Protein AF-A0A2D8AAV8-F1 (afdb_monomer_lite)

Structure (mmCIF, N/CA/C/O backbone):
data_AF-A0A2D8AAV8-F1
#
_entry.id   AF-A0A2D8AAV8-F1
#
loop_
_atom_site.group_PDB
_atom_site.id
_atom_site.type_symbol
_atom_site.label_atom_id
_atom_site.label_alt_id
_atom_site.label_comp_id
_atom_site.label_asym_id
_atom_site.label_entity_id
_atom_site.label_seq_id
_atom_site.pdbx_PDB_ins_code
_atom_site.Cartn_x
_atom_site.Cartn_y
_atom_site.Cartn_z
_atom_site.occupancy
_atom_site.B_iso_or_equiv
_atom_site.auth_seq_id
_atom_site.auth_comp_id
_atom_site.auth_asym_id
_atom_site.auth_atom_id
_atom_site.pdbx_PDB_model_num
ATOM 1 N N . MET A 1 1 ? -37.307 41.039 69.743 1.00 51.72 1 MET A N 1
ATOM 2 C CA . MET A 1 1 ? -37.315 39.955 68.725 1.00 51.72 1 MET A CA 1
ATOM 3 C C . MET A 1 1 ? -35.996 39.810 67.926 1.00 51.72 1 MET A C 1
ATOM 5 O O . MET A 1 1 ? -36.046 39.418 66.765 1.00 51.72 1 MET A O 1
ATOM 9 N N . LYS A 1 2 ? -34.805 40.094 68.492 1.00 57.69 2 LYS A N 1
ATOM 10 C CA . LYS A 1 2 ? -33.515 39.972 67.759 1.00 57.69 2 LYS A CA 1
ATOM 11 C C . LYS A 1 2 ? -32.613 38.829 68.244 1.00 57.69 2 LYS A C 1
ATOM 13 O O . LYS A 1 2 ? -31.736 38.425 67.494 1.00 57.69 2 LYS A O 1
ATOM 18 N N . PHE A 1 3 ? -32.830 38.301 69.451 1.00 59.00 3 PHE A N 1
ATOM 19 C CA . PHE A 1 3 ? -31.957 37.280 70.046 1.00 59.00 3 PHE A CA 1
ATOM 20 C C . PHE A 1 3 ? -32.362 35.849 69.653 1.00 59.00 3 PHE A C 1
ATOM 22 O O . PHE A 1 3 ? -31.516 35.085 69.203 1.00 59.00 3 PHE A O 1
ATOM 29 N N . LEU A 1 4 ? -33.664 35.527 69.675 1.00 58.09 4 LEU A N 1
ATOM 30 C CA . LEU A 1 4 ? -34.166 34.214 69.236 1.00 58.09 4 LEU A CA 1
ATOM 31 C C . LEU A 1 4 ? -33.848 33.935 67.758 1.00 58.09 4 LEU A C 1
ATOM 33 O O . LEU A 1 4 ? -33.360 32.864 67.436 1.00 58.09 4 LEU A O 1
ATOM 37 N N . LYS A 1 5 ? -34.006 34.928 66.869 1.00 56.84 5 LYS A N 1
ATOM 38 C CA . LYS A 1 5 ? -33.684 34.782 65.435 1.00 56.84 5 LYS A CA 1
ATOM 39 C C . LYS A 1 5 ? -32.208 34.450 65.175 1.00 56.84 5 LYS A C 1
ATOM 41 O O . LYS A 1 5 ? -31.904 33.749 64.219 1.00 56.84 5 LYS A O 1
ATOM 46 N N . LYS A 1 6 ? -31.295 34.947 66.018 1.00 57.31 6 LYS A N 1
ATOM 47 C CA . LYS A 1 6 ? -29.853 34.683 65.899 1.00 57.31 6 LYS A CA 1
ATOM 48 C C . LYS A 1 6 ? -29.477 33.309 66.449 1.00 57.31 6 LYS A C 1
ATOM 50 O O . LYS A 1 6 ? -28.642 32.645 65.851 1.00 57.31 6 LYS A O 1
ATOM 55 N N . ALA A 1 7 ? -30.123 32.874 67.532 1.00 61.75 7 ALA A N 1
ATOM 56 C CA . ALA A 1 7 ? -29.920 31.542 68.094 1.00 61.75 7 ALA A CA 1
ATOM 57 C C . ALA A 1 7 ? -30.388 30.444 67.127 1.00 61.75 7 ALA A C 1
ATOM 59 O O . ALA A 1 7 ? -29.632 29.518 66.862 1.00 61.75 7 ALA A O 1
ATOM 60 N N . THR A 1 8 ? -31.573 30.595 66.521 1.00 62.19 8 THR A N 1
ATOM 61 C CA . THR A 1 8 ? -32.106 29.623 65.549 1.00 62.19 8 THR A CA 1
ATOM 62 C C . THR A 1 8 ? -31.258 29.545 64.276 1.00 62.19 8 THR A C 1
ATOM 64 O O . THR A 1 8 ? -31.047 28.461 63.735 1.00 62.19 8 THR A O 1
ATOM 67 N N . LEU A 1 9 ? -30.725 30.681 63.815 1.00 57.03 9 LEU A N 1
ATOM 68 C CA . LEU A 1 9 ? -29.838 30.727 62.653 1.00 57.03 9 LEU A CA 1
ATOM 69 C C . LEU A 1 9 ? -28.473 30.088 62.949 1.00 57.03 9 LEU A C 1
ATOM 71 O O . LEU A 1 9 ? -27.965 29.339 62.123 1.00 57.03 9 LEU A O 1
ATOM 75 N N . ALA A 1 10 ? -27.909 30.320 64.139 1.00 64.81 10 ALA A N 1
ATOM 76 C CA . ALA A 1 10 ? -26.666 29.680 64.566 1.00 64.81 10 ALA A CA 1
ATOM 77 C C . ALA A 1 10 ? -26.815 28.153 64.689 1.00 64.81 10 ALA A C 1
ATOM 79 O O . ALA A 1 10 ? -25.935 27.422 64.246 1.00 64.81 10 ALA A O 1
ATOM 80 N N . THR A 1 11 ? -27.948 27.658 65.201 1.00 61.31 11 THR A N 1
ATOM 81 C CA . THR A 1 11 ? -28.243 26.215 65.218 1.00 61.31 11 THR A CA 1
ATOM 82 C C . THR A 1 11 ? -28.473 25.637 63.822 1.00 61.31 11 THR A C 1
ATOM 84 O O . THR A 1 11 ? -28.061 24.512 63.569 1.00 61.31 11 THR A O 1
ATOM 87 N N . ALA A 1 12 ? -29.071 26.392 62.895 1.00 60.59 12 ALA A N 1
ATOM 88 C CA . ALA A 1 12 ? -29.252 25.943 61.513 1.00 60.59 12 ALA A CA 1
ATOM 89 C C . ALA A 1 12 ? -27.915 25.843 60.758 1.00 60.59 12 ALA A C 1
ATOM 91 O O . ALA A 1 12 ? -27.684 24.875 60.040 1.00 60.59 12 ALA A O 1
ATOM 92 N N . ILE A 1 13 ? -27.005 26.801 60.969 1.00 65.00 13 ILE A N 1
ATOM 93 C CA . ILE A 1 13 ? -25.660 26.788 60.374 1.00 65.00 13 ILE A CA 1
ATOM 94 C C . ILE A 1 13 ? -24.792 25.684 61.000 1.00 65.00 13 ILE A C 1
ATOM 96 O O . ILE A 1 13 ? -24.041 25.029 60.287 1.00 65.00 13 ILE A O 1
ATOM 100 N N . ALA A 1 14 ? -24.928 25.424 62.305 1.00 61.53 14 ALA A N 1
ATOM 101 C CA . ALA A 1 14 ? -24.211 24.342 62.985 1.00 61.53 14 ALA A CA 1
ATOM 102 C C . ALA A 1 14 ? -24.740 22.934 62.641 1.00 61.53 14 ALA A C 1
ATOM 104 O O . ALA A 1 14 ? -23.991 21.966 62.742 1.00 61.53 14 ALA A O 1
ATOM 105 N N . ALA A 1 15 ? -26.005 22.807 62.219 1.00 58.47 15 ALA A N 1
ATOM 106 C CA . ALA A 1 15 ? -26.601 21.541 61.778 1.00 58.47 15 ALA A CA 1
ATOM 107 C C . ALA A 1 15 ? -26.385 21.249 60.279 1.00 58.47 15 ALA A C 1
ATOM 109 O O . ALA A 1 15 ? -26.401 20.088 59.872 1.00 58.47 15 ALA A O 1
ATOM 110 N N . ALA A 1 16 ? -26.140 22.277 59.459 1.00 59.25 16 ALA A N 1
ATOM 111 C CA . ALA A 1 16 ? -25.858 22.138 58.030 1.00 59.25 16 ALA A CA 1
ATOM 112 C C . ALA A 1 16 ? -24.690 21.181 57.674 1.00 59.25 16 ALA A C 1
ATOM 114 O O . ALA A 1 16 ? -24.873 20.388 56.750 1.00 59.25 16 ALA A O 1
ATOM 115 N N . PRO A 1 17 ? -23.533 21.158 58.377 1.00 60.62 17 PRO A N 1
ATOM 116 C CA . PRO A 1 17 ? -22.425 20.262 58.023 1.00 60.62 17 PRO A CA 1
ATOM 117 C C . PRO A 1 17 ? -22.707 18.774 58.285 1.00 60.62 17 PRO A C 1
ATOM 119 O O . PRO A 1 17 ? -22.016 17.933 57.728 1.00 60.62 17 PRO A O 1
ATOM 122 N N . PHE A 1 18 ? -23.728 18.426 59.080 1.00 56.28 18 PHE A N 1
ATOM 123 C CA . PHE A 1 18 ? -24.134 17.027 59.287 1.00 56.28 18 PHE A CA 1
ATOM 124 C C . PHE A 1 18 ? -25.141 16.528 58.237 1.00 56.28 18 PHE A C 1
ATOM 126 O O . PHE A 1 18 ? -25.258 15.323 58.023 1.00 56.28 18 PHE A O 1
ATOM 133 N N . ALA A 1 19 ? -25.858 17.441 57.571 1.00 54.72 19 ALA A N 1
ATOM 134 C CA . ALA A 1 19 ? -26.742 17.127 56.444 1.00 54.72 19 ALA A CA 1
ATOM 135 C C . ALA A 1 19 ? -26.007 17.190 55.094 1.00 54.72 19 ALA A C 1
ATOM 137 O O . ALA A 1 19 ? -26.373 16.486 54.160 1.00 54.72 19 ALA A O 1
ATOM 138 N N . ALA A 1 20 ? -24.945 17.992 55.010 1.00 53.59 20 ALA A N 1
ATOM 139 C CA . ALA A 1 20 ? -23.971 17.965 53.930 1.00 53.59 20 ALA A CA 1
ATOM 140 C C . ALA A 1 20 ? -22.850 16.969 54.261 1.00 53.59 20 ALA A C 1
ATOM 142 O O . ALA A 1 20 ? -21.673 17.322 54.273 1.00 53.59 20 ALA A O 1
ATOM 143 N N . ASN A 1 21 ? -23.209 15.708 54.522 1.00 51.16 21 ASN A N 1
ATOM 144 C CA . ASN A 1 21 ? -22.276 14.651 54.159 1.00 51.16 21 ASN A CA 1
ATOM 145 C C . ASN A 1 21 ? -22.157 14.774 52.643 1.00 51.16 21 ASN A C 1
ATOM 147 O O . ASN A 1 21 ? -23.109 14.471 51.925 1.00 51.16 21 ASN A O 1
ATOM 151 N N . ALA A 1 22 ? -21.044 15.333 52.165 1.00 53.50 22 ALA A N 1
ATOM 152 C CA . ALA A 1 22 ? -20.655 15.110 50.789 1.00 53.50 22 ALA A CA 1
ATOM 153 C C . ALA A 1 22 ? -20.706 13.594 50.624 1.00 53.50 22 ALA A C 1
ATOM 155 O O . ALA A 1 22 ? -20.003 12.884 51.345 1.00 53.50 22 ALA A O 1
ATOM 156 N N . ASP A 1 23 ? -21.622 13.122 49.785 1.00 53.41 23 ASP A N 1
ATOM 157 C CA . ASP A 1 23 ? -21.669 11.740 49.348 1.00 53.41 23 ASP A CA 1
ATOM 158 C C . ASP A 1 23 ? -20.375 11.522 48.564 1.00 53.41 23 ASP A C 1
ATOM 160 O O . ASP A 1 23 ? -20.299 11.715 47.352 1.00 53.41 23 ASP A O 1
ATOM 164 N N . LEU A 1 24 ? -19.289 11.301 49.306 1.00 53.47 24 LEU A N 1
ATOM 165 C CA . LEU A 1 24 ? -18.021 10.865 48.774 1.00 53.47 24 LEU A CA 1
ATOM 166 C C . LEU A 1 24 ? -18.276 9.425 48.368 1.00 53.47 24 LEU A C 1
ATOM 168 O O . LEU A 1 24 ? -17.990 8.490 49.113 1.00 53.47 24 LEU A O 1
ATOM 172 N N . VAL A 1 25 ? -18.869 9.271 47.187 1.00 63.16 25 VAL A N 1
ATOM 173 C CA . VAL A 1 25 ? -18.837 8.022 46.451 1.00 63.16 25 VAL A CA 1
ATOM 174 C C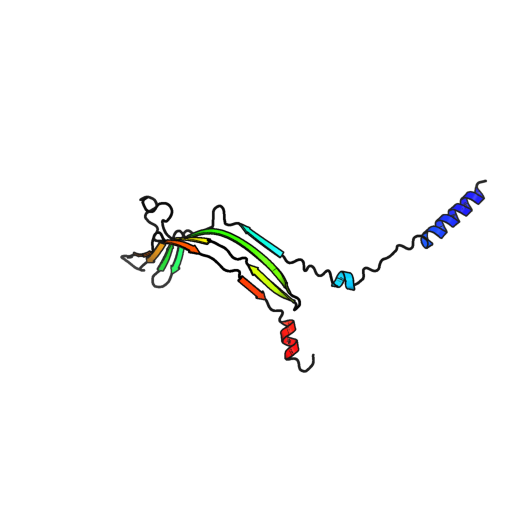 . VAL A 1 25 ? -17.356 7.722 46.296 1.00 63.16 25 VAL A C 1
ATOM 176 O O . VAL A 1 25 ? -16.654 8.402 45.544 1.00 63.16 25 VAL A O 1
ATOM 179 N N . ALA A 1 26 ? -16.861 6.778 47.098 1.00 64.00 26 ALA A N 1
ATOM 180 C CA . ALA A 1 26 ? -15.536 6.231 46.905 1.00 64.00 26 ALA A CA 1
ATOM 181 C C . ALA A 1 26 ? -15.511 5.759 45.455 1.00 64.00 26 ALA A C 1
ATOM 183 O O . ALA A 1 26 ? -16.310 4.906 45.066 1.00 64.00 26 ALA A O 1
ATOM 184 N N . LEU A 1 27 ? -14.684 6.417 44.648 1.00 61.97 27 LEU A N 1
ATOM 185 C CA . LEU A 1 27 ? -14.416 6.006 43.287 1.00 61.97 27 LEU A CA 1
ATOM 186 C C . LEU A 1 27 ? -13.801 4.611 43.422 1.00 61.97 27 LEU A C 1
ATOM 188 O O . LEU A 1 27 ? -12.646 4.486 43.816 1.00 61.97 27 LEU A O 1
ATOM 192 N N . ASP A 1 28 ? -14.636 3.586 43.277 1.00 68.38 28 ASP A N 1
ATOM 193 C CA . ASP A 1 28 ? -14.255 2.198 43.491 1.00 68.38 28 ASP A CA 1
ATOM 194 C C . ASP A 1 28 ? -13.090 1.884 42.551 1.00 68.38 28 ASP A C 1
ATOM 196 O O . ASP A 1 28 ? -13.211 2.044 41.331 1.00 68.38 28 ASP A O 1
ATOM 200 N N . ASP A 1 29 ? -11.954 1.469 43.113 1.00 63.94 29 ASP A N 1
ATOM 201 C CA . ASP A 1 29 ? -10.776 1.072 42.342 1.00 63.94 29 ASP A CA 1
ATOM 202 C C . ASP A 1 29 ? -11.124 -0.043 41.346 1.00 63.94 29 ASP A C 1
ATOM 204 O O . ASP A 1 29 ? -10.457 -0.169 40.326 1.00 63.94 29 ASP A O 1
ATOM 208 N N . ALA A 1 30 ? -12.201 -0.810 41.564 1.00 61.72 30 ALA A N 1
ATOM 209 C CA . ALA A 1 30 ? -12.703 -1.757 40.572 1.00 61.72 30 ALA A CA 1
ATOM 210 C C . ALA A 1 30 ? -13.276 -1.069 39.316 1.00 61.72 30 ALA A C 1
ATOM 212 O O . ALA A 1 30 ? -13.074 -1.548 38.202 1.00 61.72 30 ALA A O 1
ATOM 213 N N . VAL A 1 31 ? -13.944 0.081 39.458 1.00 59.84 31 VAL A N 1
ATOM 214 C CA . VAL A 1 31 ? -14.470 0.877 38.331 1.00 59.84 31 VAL A CA 1
ATOM 215 C C . VAL A 1 31 ? -13.333 1.622 37.618 1.00 59.84 31 VAL A C 1
ATOM 217 O O . VAL A 1 31 ? -13.320 1.719 36.388 1.00 59.84 31 VAL A O 1
ATOM 220 N N . MET A 1 32 ? -12.334 2.092 38.370 1.00 62.97 32 MET A N 1
ATOM 221 C CA . MET A 1 32 ? -11.130 2.731 37.822 1.00 62.97 32 MET A CA 1
ATOM 222 C C . MET A 1 32 ? -10.138 1.743 37.197 1.00 62.97 32 MET A C 1
ATOM 224 O O . MET A 1 32 ? -9.517 2.065 36.188 1.00 62.97 32 MET A O 1
ATOM 228 N N . GLY A 1 33 ? -10.017 0.535 37.744 1.00 59.34 33 GLY A N 1
ATOM 229 C CA . GLY A 1 33 ? -9.170 -0.537 37.221 1.00 59.34 33 GLY A CA 1
ATOM 230 C C . GLY A 1 33 ? -9.714 -1.133 35.925 1.00 59.34 33 GLY A C 1
ATOM 231 O O . GLY A 1 33 ? -8.942 -1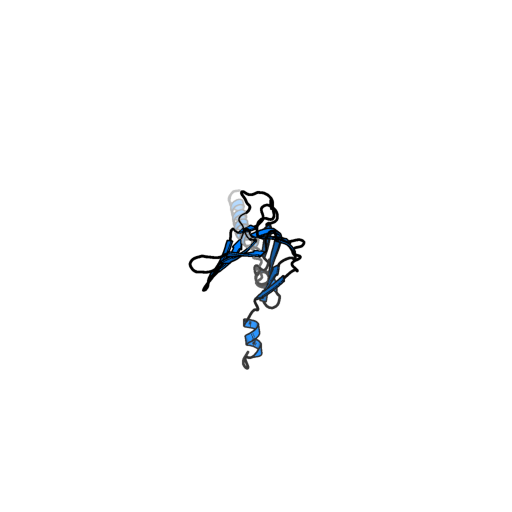.553 35.072 1.00 59.34 33 GLY A O 1
ATOM 232 N N . ASN A 1 34 ? -11.033 -1.085 35.726 1.00 55.28 34 ASN A N 1
ATOM 233 C CA . ASN A 1 34 ? -11.668 -1.455 34.461 1.00 55.28 34 ASN A CA 1
ATOM 234 C C . ASN A 1 34 ? -11.644 -0.317 33.419 1.00 55.28 34 ASN A C 1
ATOM 236 O O . ASN A 1 34 ? -12.025 -0.525 32.269 1.00 55.28 34 ASN A O 1
ATOM 240 N N . THR A 1 35 ? -11.195 0.881 33.814 1.00 53.66 35 THR A N 1
ATOM 241 C CA . THR A 1 35 ? -10.950 2.034 32.933 1.00 53.66 35 THR A CA 1
ATOM 242 C C . THR A 1 35 ? -9.453 2.133 32.624 1.00 53.66 35 THR A C 1
ATOM 244 O O . THR A 1 35 ? -8.820 3.179 32.729 1.00 53.66 35 THR A O 1
ATOM 247 N N . THR A 1 36 ? -8.835 1.023 32.236 1.00 62.06 36 THR A N 1
ATOM 248 C CA . THR A 1 36 ? -7.633 1.103 31.399 1.00 62.06 36 THR A CA 1
ATOM 249 C C . THR A 1 36 ? -8.072 1.699 30.063 1.00 62.06 36 THR A C 1
ATOM 251 O O . THR A 1 36 ? -9.125 1.302 29.576 1.00 62.06 36 THR A O 1
ATOM 254 N N . GLY A 1 37 ? -7.337 2.647 29.477 1.00 56.06 37 GLY A N 1
ATOM 255 C CA . GLY A 1 37 ? -7.670 3.305 28.200 1.00 56.06 37 GLY A CA 1
ATOM 256 C C . GLY A 1 37 ? -7.651 2.376 26.974 1.00 56.06 37 GLY A C 1
ATOM 257 O O . GLY A 1 37 ? -6.970 2.668 26.003 1.00 56.06 37 GLY A O 1
ATOM 258 N N . GLN A 1 38 ? -8.383 1.265 27.035 1.00 64.19 38 GLN A N 1
ATOM 259 C CA . GLN A 1 38 ? -8.470 0.164 26.077 1.00 64.19 38 GLN A CA 1
ATOM 260 C C . GLN A 1 38 ? -9.541 0.394 25.008 1.00 64.19 38 GLN A C 1
ATOM 262 O O . GLN A 1 38 ? -10.021 -0.546 24.387 1.00 64.19 38 GLN A O 1
ATOM 267 N N . ALA A 1 39 ? -9.958 1.640 24.777 1.00 70.19 39 ALA A N 1
ATOM 268 C CA . ALA A 1 39 ? -10.622 1.919 23.515 1.00 70.19 39 ALA A CA 1
ATOM 269 C C . ALA A 1 39 ? -9.533 1.816 22.440 1.00 70.19 39 ALA A C 1
ATOM 271 O O . ALA A 1 39 ? -8.687 2.707 22.347 1.00 70.19 39 ALA A O 1
ATOM 272 N N . GLY A 1 40 ? -9.511 0.698 21.709 1.00 78.81 40 GLY A N 1
ATOM 273 C CA . GLY A 1 40 ? -8.590 0.485 20.600 1.00 78.81 40 GLY A CA 1
ATOM 274 C C . GLY A 1 40 ? -8.561 1.679 19.640 1.00 78.81 40 GLY A C 1
ATOM 275 O O . GLY A 1 40 ? -9.528 2.434 19.502 1.00 78.81 40 GLY A O 1
ATOM 276 N N . VAL A 1 41 ? -7.426 1.879 18.980 1.00 91.25 41 VAL A N 1
ATOM 277 C CA . VAL A 1 41 ? -7.213 2.971 18.029 1.00 91.25 41 VAL A CA 1
ATOM 278 C C . VAL A 1 41 ? -7.581 2.486 16.634 1.00 91.25 41 VAL A C 1
ATOM 280 O O . VAL A 1 41 ? -7.075 1.463 16.182 1.00 91.25 41 VAL A O 1
ATOM 283 N N . THR A 1 42 ? -8.433 3.231 15.932 1.00 93.44 42 THR A N 1
ATOM 284 C CA . THR A 1 42 ? -8.658 3.032 14.493 1.00 93.44 42 THR A CA 1
ATOM 285 C C . THR A 1 42 ? -7.963 4.147 13.724 1.00 93.44 42 THR A C 1
ATOM 287 O O . THR A 1 42 ? -8.098 5.319 14.070 1.00 93.44 42 THR A O 1
ATOM 290 N N . ILE A 1 43 ? -7.184 3.770 12.715 1.00 93.25 43 ILE A N 1
ATOM 291 C CA . ILE A 1 43 ? -6.484 4.668 11.802 1.00 93.25 43 ILE A CA 1
ATOM 292 C C . ILE A 1 43 ? -7.032 4.402 10.406 1.00 93.25 43 ILE A C 1
ATOM 294 O O . ILE A 1 43 ? -6.981 3.275 9.916 1.00 93.25 43 ILE A O 1
ATOM 298 N N . GLU A 1 44 ? -7.542 5.445 9.770 1.00 92.56 44 GLU A N 1
ATOM 299 C CA . GLU A 1 44 ? -8.038 5.416 8.398 1.00 92.56 44 GLU A CA 1
ATOM 300 C C . GLU A 1 44 ? -7.033 6.154 7.512 1.00 92.56 44 GLU A C 1
ATOM 302 O O . GLU A 1 44 ? -6.682 7.305 7.780 1.00 92.56 44 GLU A O 1
ATOM 307 N N . ILE A 1 45 ? -6.537 5.478 6.478 1.00 89.62 45 ILE A N 1
ATOM 308 C CA . ILE A 1 45 ? -5.629 6.040 5.482 1.00 89.62 45 ILE A CA 1
ATOM 309 C C . ILE A 1 45 ? -6.328 5.918 4.129 1.00 89.62 45 ILE A C 1
ATOM 311 O O . ILE A 1 45 ? -6.462 4.819 3.594 1.00 89.62 45 ILE A O 1
ATOM 315 N N . ASP A 1 46 ? -6.780 7.055 3.607 1.00 86.56 46 ASP A N 1
ATOM 316 C CA . ASP A 1 46 ? -7.381 7.176 2.279 1.00 86.56 46 ASP A CA 1
ATOM 317 C C . ASP A 1 46 ? -6.284 7.530 1.269 1.00 86.56 46 ASP A C 1
ATOM 319 O O . ASP A 1 46 ? -5.667 8.598 1.331 1.00 86.56 46 ASP A O 1
ATOM 323 N N . ILE A 1 47 ? -6.016 6.592 0.364 1.00 81.81 47 ILE A N 1
ATOM 324 C CA . ILE A 1 47 ? -5.075 6.723 -0.752 1.00 81.81 47 ILE A CA 1
ATOM 325 C C . ILE A 1 47 ? -5.823 6.458 -2.076 1.00 81.81 47 ILE A C 1
ATOM 327 O O . ILE A 1 47 ? -5.228 6.107 -3.097 1.00 81.81 47 ILE A O 1
ATOM 331 N N . ALA A 1 48 ? -7.153 6.592 -2.083 1.00 72.62 48 ALA A N 1
ATOM 332 C CA . ALA A 1 48 ? -7.976 6.323 -3.257 1.00 72.62 48 ALA A CA 1
ATOM 333 C C . ALA A 1 48 ? -7.950 7.473 -4.279 1.00 72.62 48 ALA A C 1
ATOM 335 O O . ALA A 1 48 ? -8.124 7.228 -5.470 1.00 72.62 48 ALA A O 1
ATOM 336 N N . GLY A 1 49 ? -7.719 8.711 -3.822 1.00 74.44 49 GLY A N 1
ATOM 337 C CA . GLY A 1 49 ? -7.774 9.925 -4.645 1.00 74.44 49 GLY A CA 1
ATOM 338 C C . GLY A 1 49 ? -6.618 10.090 -5.641 1.00 74.44 49 GLY A C 1
ATOM 339 O O . GLY A 1 49 ? -6.771 9.808 -6.824 1.00 74.44 49 GLY A O 1
ATOM 340 N N . GLU A 1 50 ? -5.481 10.621 -5.178 1.00 77.31 50 GLU A N 1
ATOM 341 C CA . GLU A 1 50 ? -4.298 10.881 -6.028 1.00 77.31 50 GLU A CA 1
ATOM 342 C C . GLU A 1 50 ? -3.302 9.709 -6.062 1.00 77.31 50 GLU A C 1
ATOM 344 O O . GLU A 1 50 ? -2.339 9.739 -6.828 1.00 77.31 50 GLU A O 1
ATOM 349 N N . GLY A 1 51 ? -3.527 8.682 -5.237 1.00 85.38 51 GLY A N 1
ATOM 350 C CA . GLY A 1 51 ? -2.619 7.550 -5.106 1.00 85.38 51 GLY A CA 1
ATOM 351 C C . GLY A 1 51 ? -1.280 7.892 -4.451 1.00 85.38 51 GLY A C 1
ATOM 352 O O . GLY A 1 51 ? -1.056 8.970 -3.900 1.00 85.38 51 GLY A O 1
ATOM 353 N N . ILE A 1 52 ? -0.358 6.937 -4.522 1.00 90.88 52 ILE A N 1
ATOM 354 C CA . ILE A 1 52 ? 1.065 7.109 -4.242 1.00 90.88 52 ILE A CA 1
ATOM 355 C C . ILE A 1 52 ? 1.808 7.036 -5.572 1.00 90.88 52 ILE A C 1
ATOM 357 O O . ILE A 1 52 ? 1.696 6.044 -6.290 1.00 90.88 52 ILE A O 1
ATOM 361 N N . SER A 1 53 ? 2.624 8.050 -5.859 1.00 90.56 53 SER A N 1
ATOM 362 C CA . SER A 1 53 ? 3.564 8.050 -6.981 1.00 90.56 53 SER A CA 1
ATOM 363 C C . SER A 1 53 ? 5.001 7.977 -6.470 1.00 90.56 53 SER A C 1
ATOM 365 O O . SER A 1 53 ? 5.404 8.745 -5.595 1.00 90.56 53 SER A O 1
ATOM 367 N N . ILE A 1 54 ? 5.781 7.050 -7.020 1.00 92.25 54 ILE A N 1
ATOM 368 C CA . ILE A 1 54 ? 7.209 6.883 -6.749 1.00 92.25 54 ILE A CA 1
ATOM 369 C C . ILE A 1 54 ? 7.933 6.977 -8.091 1.00 92.25 54 ILE A C 1
ATOM 371 O O . ILE A 1 54 ? 7.650 6.212 -9.012 1.00 92.25 54 ILE A O 1
ATOM 375 N N . GLY A 1 55 ? 8.877 7.913 -8.196 1.00 90.25 55 GLY A N 1
ATOM 376 C CA . GLY A 1 55 ? 9.621 8.139 -9.437 1.00 90.25 55 GLY A CA 1
ATOM 377 C C . GLY A 1 55 ? 10.504 6.953 -9.829 1.00 90.25 55 GLY A C 1
ATOM 378 O O . GLY A 1 55 ? 10.392 6.453 -10.941 1.00 90.25 55 GLY A O 1
ATOM 379 N N . GLU A 1 56 ? 11.356 6.482 -8.916 1.00 91.62 56 GLU A N 1
ATOM 380 C CA . GLU A 1 56 ? 12.272 5.363 -9.166 1.00 91.62 56 GLU A CA 1
ATOM 381 C C . GLU A 1 56 ? 12.595 4.636 -7.854 1.00 91.62 56 GLU A C 1
ATOM 383 O O . GLU A 1 56 ? 12.791 5.261 -6.808 1.00 91.62 56 GLU A O 1
ATOM 388 N N . VAL A 1 57 ? 12.677 3.309 -7.922 1.00 95.12 57 VAL A N 1
ATOM 389 C CA . VAL A 1 57 ? 13.368 2.476 -6.936 1.00 95.12 57 VAL A CA 1
ATOM 390 C C . VAL A 1 57 ? 14.536 1.812 -7.649 1.00 95.12 57 VAL A C 1
ATOM 392 O O . VAL A 1 57 ? 14.331 0.981 -8.533 1.00 95.12 57 VAL A O 1
ATOM 395 N N . GLU A 1 58 ? 15.758 2.166 -7.259 1.00 94.50 58 GLU A N 1
ATOM 396 C CA . GLU A 1 58 ? 16.979 1.599 -7.827 1.00 94.50 58 GLU A CA 1
ATOM 397 C C . GLU A 1 58 ? 17.706 0.730 -6.797 1.00 94.50 58 GLU A C 1
ATOM 399 O O . GLU A 1 58 ? 18.060 1.172 -5.702 1.00 94.50 58 GLU A O 1
ATOM 404 N N . TYR A 1 59 ? 17.950 -0.524 -7.167 1.00 95.12 59 TYR A N 1
ATOM 405 C CA . TYR A 1 59 ? 18.888 -1.396 -6.477 1.00 95.12 59 TYR A CA 1
ATOM 406 C C . TYR A 1 59 ? 20.244 -1.329 -7.177 1.00 95.12 59 TYR A C 1
ATOM 408 O O . TYR A 1 59 ? 20.331 -1.612 -8.372 1.00 95.12 59 TYR A O 1
ATOM 416 N N . ILE A 1 60 ? 21.295 -0.976 -6.434 1.00 93.31 60 ILE A N 1
ATOM 417 C CA . ILE A 1 60 ? 22.649 -0.768 -6.961 1.00 93.31 60 ILE A CA 1
ATOM 418 C C . ILE A 1 60 ? 23.597 -1.835 -6.410 1.00 93.31 60 ILE A C 1
ATOM 420 O O . ILE A 1 60 ? 23.693 -2.028 -5.198 1.00 93.31 60 ILE A O 1
ATOM 424 N N . ASP A 1 61 ? 24.331 -2.463 -7.321 1.00 87.69 61 ASP A N 1
ATOM 425 C CA . ASP A 1 61 ? 25.439 -3.391 -7.088 1.00 87.69 61 ASP A CA 1
ATOM 426 C C . ASP A 1 61 ? 26.514 -3.188 -8.192 1.00 87.69 61 ASP A C 1
ATOM 428 O O . ASP A 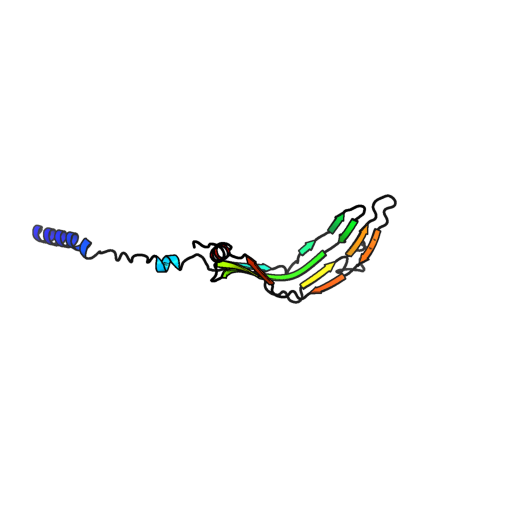1 61 ? 26.654 -2.081 -8.714 1.00 87.69 61 ASP A O 1
ATOM 432 N N . GLU A 1 62 ? 27.257 -4.216 -8.622 1.00 84.81 62 GLU A N 1
ATOM 433 C CA . GLU A 1 62 ? 28.124 -4.241 -9.824 1.00 84.81 62 GLU A CA 1
ATOM 434 C C . GLU A 1 62 ? 27.363 -3.987 -11.168 1.00 84.81 62 GLU A C 1
ATOM 436 O O . GLU A 1 62 ? 27.803 -4.360 -12.256 1.00 84.81 62 GLU A O 1
ATOM 441 N N . GLY A 1 63 ? 26.206 -3.327 -11.088 1.00 87.25 63 GLY A N 1
ATOM 442 C CA . GLY A 1 63 ? 25.201 -2.920 -12.070 1.00 87.25 63 GLY A CA 1
ATOM 443 C C . GLY A 1 63 ? 24.012 -2.308 -11.305 1.00 87.25 63 GLY A C 1
ATOM 444 O O . GLY A 1 63 ? 24.086 -2.144 -10.089 1.00 87.25 63 GLY A O 1
ATOM 445 N N . SER A 1 64 ? 22.895 -1.990 -11.954 1.00 92.12 64 SER A N 1
ATOM 446 C CA . SER A 1 64 ? 21.671 -1.657 -11.209 1.00 92.12 64 SER A CA 1
ATOM 447 C C . SER A 1 64 ? 20.396 -2.209 -11.836 1.00 92.12 64 SER A C 1
ATOM 449 O O . SER A 1 64 ? 20.320 -2.4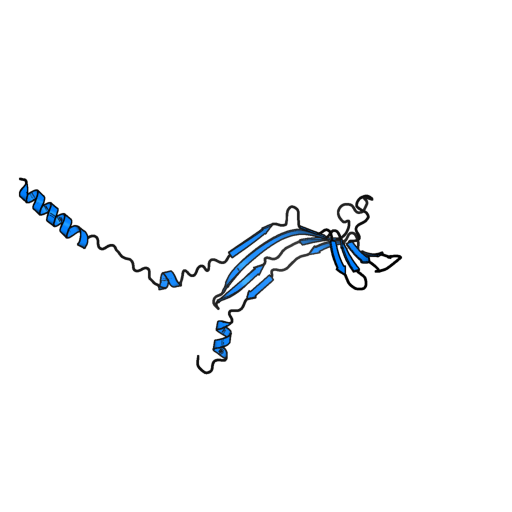71 -13.037 1.00 92.12 64 SER A O 1
ATOM 451 N N . LEU A 1 65 ? 19.397 -2.438 -10.987 1.00 94.12 65 LEU A N 1
ATOM 452 C CA . LEU A 1 65 ? 18.024 -2.747 -11.365 1.00 94.12 65 LEU A CA 1
ATOM 453 C C . LEU A 1 65 ? 17.174 -1.547 -10.960 1.00 94.12 65 LEU A C 1
ATOM 455 O O . LEU A 1 65 ? 17.064 -1.265 -9.767 1.00 94.12 65 LEU A O 1
ATOM 459 N N . ALA A 1 66 ? 16.581 -0.865 -11.932 1.00 93.69 66 ALA A N 1
ATOM 460 C CA . ALA A 1 66 ? 15.677 0.248 -11.672 1.00 93.69 66 ALA A CA 1
ATOM 461 C C . ALA A 1 66 ? 14.234 -0.147 -11.997 1.00 93.69 66 ALA A C 1
ATOM 463 O O . ALA A 1 66 ? 13.969 -0.860 -12.971 1.00 93.69 66 ALA A O 1
ATOM 464 N N . ILE A 1 67 ? 13.318 0.305 -11.145 1.00 94.75 67 ILE A N 1
ATOM 465 C CA . ILE A 1 67 ? 11.872 0.223 -11.324 1.00 94.75 67 ILE A CA 1
ATOM 466 C C . ILE A 1 67 ? 11.363 1.658 -11.349 1.00 94.75 67 ILE A C 1
ATOM 468 O O . ILE A 1 67 ? 11.480 2.360 -10.344 1.00 94.75 67 ILE A O 1
ATOM 472 N N . GLU A 1 68 ? 10.826 2.098 -12.480 1.00 92.06 68 GLU A N 1
ATOM 473 C CA . GLU A 1 68 ? 10.447 3.496 -12.693 1.00 92.06 68 GLU A CA 1
ATOM 474 C C . GLU A 1 68 ? 8.927 3.679 -12.745 1.00 92.06 68 GLU A C 1
ATOM 476 O O . GLU A 1 68 ? 8.172 2.781 -13.137 1.00 92.06 68 GLU A O 1
ATOM 481 N N . ASN A 1 69 ? 8.490 4.889 -12.388 1.00 91.06 69 ASN A N 1
ATOM 482 C CA . ASN A 1 69 ? 7.108 5.359 -12.467 1.00 91.06 69 ASN A CA 1
ATOM 483 C C . ASN A 1 69 ? 6.109 4.415 -11.793 1.00 91.06 69 ASN A C 1
ATOM 485 O O . ASN A 1 69 ? 5.125 3.985 -12.398 1.00 91.06 69 ASN A O 1
ATOM 489 N N . ILE A 1 70 ? 6.368 4.089 -10.530 1.00 92.44 70 ILE A N 1
ATOM 490 C CA . ILE A 1 70 ? 5.483 3.237 -9.743 1.00 92.44 70 ILE A CA 1
ATOM 491 C C . ILE A 1 70 ? 4.302 4.081 -9.273 1.00 92.44 70 ILE A C 1
ATOM 493 O O . ILE A 1 70 ? 4.486 5.111 -8.623 1.00 92.44 70 ILE A O 1
ATOM 497 N N . GLN A 1 71 ? 3.090 3.635 -9.577 1.00 92.25 71 GLN A N 1
ATOM 498 C CA . GLN A 1 71 ? 1.856 4.266 -9.129 1.00 92.25 71 GLN A CA 1
ATOM 499 C C . GLN A 1 71 ? 1.006 3.235 -8.395 1.00 92.25 71 GLN A C 1
ATOM 501 O O . GLN A 1 71 ? 0.794 2.130 -8.894 1.00 92.25 71 GLN A O 1
ATOM 506 N N . ILE A 1 72 ? 0.535 3.592 -7.205 1.00 93.12 72 ILE A N 1
ATOM 507 C CA . ILE A 1 72 ? -0.355 2.774 -6.384 1.00 93.12 72 ILE A CA 1
ATOM 508 C C . ILE A 1 72 ? -1.619 3.586 -6.135 1.00 93.12 72 ILE A C 1
ATOM 510 O O . ILE A 1 72 ? -1.545 4.661 -5.552 1.00 93.12 72 ILE A O 1
ATOM 514 N N . ASN A 1 73 ? -2.771 3.079 -6.551 1.00 92.00 73 ASN A N 1
ATOM 515 C CA . ASN A 1 73 ? -4.060 3.754 -6.428 1.00 92.00 73 ASN A CA 1
ATOM 516 C C . ASN A 1 73 ? -5.098 2.824 -5.800 1.00 92.00 73 ASN A C 1
ATOM 518 O O . ASN A 1 73 ? -4.919 1.605 -5.790 1.00 92.00 73 ASN A O 1
ATOM 522 N N . ASN A 1 74 ? -6.219 3.399 -5.357 1.00 91.81 74 ASN A N 1
ATOM 523 C CA . ASN A 1 74 ? -7.353 2.648 -4.808 1.00 91.81 74 ASN A CA 1
ATOM 524 C C . ASN A 1 74 ? -6.978 1.827 -3.556 1.00 91.81 74 ASN A C 1
ATOM 526 O O . ASN A 1 74 ? -7.354 0.666 -3.419 1.00 91.81 74 ASN A O 1
ATOM 530 N N . ALA A 1 75 ? -6.188 2.427 -2.660 1.00 90.38 75 ALA A N 1
ATOM 531 C CA . ALA A 1 75 ? -5.864 1.853 -1.357 1.00 90.38 75 ALA A CA 1
ATOM 532 C C . ALA A 1 75 ? -6.631 2.585 -0.250 1.00 90.38 75 ALA A C 1
ATOM 534 O O . ALA A 1 75 ? -6.194 3.636 0.213 1.00 90.38 75 ALA A O 1
ATOM 535 N N . ASP A 1 76 ? -7.733 1.991 0.201 1.00 90.38 76 ASP A N 1
ATOM 536 C CA . ASP A 1 76 ? -8.418 2.387 1.432 1.00 90.38 76 ASP A CA 1
ATOM 537 C C . ASP A 1 76 ? -7.977 1.461 2.562 1.00 90.38 76 ASP A C 1
ATOM 539 O O . ASP A 1 76 ? -8.341 0.285 2.610 1.00 90.38 76 ASP A O 1
ATOM 543 N N . ILE A 1 77 ? -7.149 1.980 3.466 1.00 92.31 77 ILE A N 1
ATOM 544 C CA . ILE A 1 77 ? -6.551 1.192 4.541 1.00 92.31 77 ILE A CA 1
ATOM 545 C C . ILE A 1 77 ? -7.186 1.605 5.863 1.00 92.31 77 ILE A C 1
ATOM 547 O O . ILE A 1 77 ? -6.925 2.681 6.393 1.00 92.31 77 ILE A O 1
ATOM 551 N N . THR A 1 78 ? -7.979 0.714 6.448 1.00 94.19 78 THR A N 1
ATOM 552 C CA . THR A 1 78 ? -8.346 0.788 7.869 1.00 94.19 78 THR A CA 1
ATOM 553 C C . THR A 1 78 ? -7.418 -0.104 8.686 1.00 94.19 78 THR A C 1
ATOM 555 O O . THR A 1 78 ? -7.372 -1.317 8.455 1.00 94.19 78 THR A O 1
ATOM 558 N N . GLN A 1 79 ? -6.704 0.488 9.642 1.00 95.19 79 GLN A N 1
ATOM 559 C CA . GLN A 1 79 ? -5.905 -0.210 10.643 1.00 95.19 79 GLN A CA 1
ATOM 560 C C . GLN A 1 79 ? -6.566 -0.100 12.020 1.00 95.19 79 GLN A C 1
ATOM 562 O O . GLN A 1 79 ? -6.861 0.995 12.488 1.00 95.19 79 GLN A O 1
ATOM 567 N N . THR A 1 80 ? -6.751 -1.229 12.696 1.00 94.38 80 THR A N 1
ATOM 568 C CA . THR A 1 80 ? -7.237 -1.292 14.079 1.00 94.38 80 THR A CA 1
ATOM 569 C C . THR A 1 80 ? -6.107 -1.738 14.988 1.00 94.38 80 THR A C 1
ATOM 571 O O . THR A 1 80 ? -5.458 -2.740 14.703 1.00 94.38 80 THR A O 1
ATOM 574 N N . ILE A 1 81 ? -5.879 -1.038 16.088 1.00 94.12 81 ILE A N 1
ATOM 575 C CA . ILE A 1 81 ? -4.883 -1.375 17.103 1.00 94.12 81 ILE A CA 1
ATOM 576 C C . ILE A 1 81 ? -5.630 -1.566 18.412 1.00 94.12 81 ILE A C 1
ATOM 578 O O . ILE A 1 81 ? -6.234 -0.621 18.911 1.00 94.12 81 ILE A O 1
ATOM 582 N N . ASP A 1 82 ? -5.582 -2.766 18.970 1.00 93.19 82 ASP A N 1
ATOM 583 C CA . ASP A 1 82 ? -6.293 -3.096 20.200 1.00 93.19 82 ASP A CA 1
ATOM 584 C C . ASP A 1 82 ? -5.450 -3.984 21.116 1.00 93.19 82 ASP A C 1
ATOM 586 O O . ASP A 1 82 ? -4.457 -4.569 20.682 1.00 93.19 82 ASP A O 1
ATOM 590 N N . VAL A 1 83 ? -5.831 -4.073 22.386 1.00 90.88 83 VAL A N 1
ATOM 591 C CA . VAL A 1 83 ? -5.219 -4.982 23.356 1.00 90.88 83 VAL A CA 1
ATOM 592 C C . VAL A 1 83 ? -6.189 -6.127 23.632 1.00 90.88 83 VAL A C 1
ATOM 594 O O . VAL A 1 83 ? -7.332 -5.892 24.011 1.00 90.88 83 VAL A O 1
ATOM 597 N N . ASP A 1 84 ? -5.750 -7.369 23.429 1.00 89.31 84 ASP A N 1
ATOM 598 C CA . ASP A 1 84 ? -6.587 -8.542 23.696 1.00 89.31 84 ASP A CA 1
ATOM 599 C C . ASP A 1 84 ? -6.641 -8.911 25.192 1.00 89.31 84 ASP A C 1
ATOM 601 O O . ASP A 1 84 ? -5.995 -8.299 26.046 1.00 89.31 84 ASP A O 1
ATOM 605 N N . ALA A 1 85 ? -7.428 -9.940 25.524 1.00 86.69 85 ALA A N 1
ATOM 606 C CA . ALA A 1 85 ? -7.619 -10.395 26.902 1.00 86.69 85 ALA A CA 1
ATOM 607 C C . ALA A 1 85 ? -6.326 -10.891 27.578 1.00 86.69 85 ALA A C 1
ATOM 609 O O . ALA A 1 85 ? -6.227 -10.845 28.805 1.00 86.69 85 ALA A O 1
ATOM 610 N N . ASP A 1 86 ? -5.346 -11.337 26.791 1.00 86.56 86 ASP A N 1
ATOM 611 C CA . ASP A 1 86 ? -4.045 -11.804 27.271 1.00 86.56 86 ASP A CA 1
ATOM 612 C C . ASP A 1 86 ? -3.026 -10.648 27.371 1.00 86.56 86 ASP A C 1
ATOM 614 O O . ASP A 1 86 ? -1.873 -10.840 27.765 1.00 86.56 86 ASP A O 1
ATOM 618 N N . GLY A 1 87 ? -3.449 -9.423 27.044 1.00 87.00 87 GLY A N 1
ATOM 619 C CA . GLY A 1 87 ? -2.625 -8.223 27.069 1.00 87.00 87 GLY A CA 1
ATOM 620 C C . GLY A 1 87 ? -1.704 -8.080 25.857 1.00 87.00 87 GLY A C 1
ATOM 621 O O . GLY A 1 87 ? -0.753 -7.295 25.931 1.00 87.00 87 GLY A O 1
ATOM 622 N N . ASN A 1 88 ? -1.932 -8.834 24.775 1.00 89.25 88 ASN A N 1
ATOM 623 C CA . ASN A 1 88 ? -1.192 -8.689 23.522 1.00 89.25 88 ASN A CA 1
ATOM 624 C C . ASN A 1 88 ? -1.721 -7.491 22.735 1.00 89.25 88 ASN A C 1
ATOM 626 O O . ASN A 1 88 ? -2.921 -7.232 22.726 1.00 89.25 88 ASN A O 1
ATOM 630 N N . LEU A 1 89 ? -0.843 -6.804 22.004 1.00 92.75 89 LEU A N 1
ATOM 631 C CA . LEU A 1 89 ? -1.266 -5.764 21.070 1.00 92.75 89 LEU A CA 1
ATOM 632 C C . LEU A 1 89 ? -1.611 -6.404 19.723 1.00 92.75 89 LEU A C 1
ATOM 634 O O . LEU A 1 89 ? -0.728 -6.910 19.031 1.00 92.75 89 LEU A O 1
ATOM 638 N N . VAL A 1 90 ? -2.878 -6.369 19.338 1.00 93.38 90 VAL A N 1
ATOM 639 C CA . VAL A 1 90 ? -3.385 -6.893 18.071 1.00 93.38 90 VAL A CA 1
ATOM 640 C C . VAL A 1 90 ? -3.590 -5.735 17.101 1.00 93.38 90 VAL A C 1
ATOM 642 O O . VAL A 1 90 ? -4.357 -4.811 17.357 1.00 93.38 90 VAL A O 1
ATOM 645 N N . MET A 1 91 ? -2.899 -5.786 15.968 1.00 95.69 91 MET A N 1
ATOM 646 C CA . MET A 1 91 ? -2.958 -4.781 14.910 1.00 95.69 91 MET A CA 1
ATOM 647 C C . MET A 1 91 ? -3.562 -5.403 13.651 1.00 95.69 91 MET A C 1
ATOM 649 O O . MET A 1 91 ? -2.893 -6.156 12.941 1.00 95.69 91 MET A O 1
ATOM 653 N N . GLY A 1 92 ? -4.829 -5.109 13.381 1.00 95.62 92 GLY A N 1
ATOM 654 C CA . GLY A 1 92 ? -5.550 -5.539 12.185 1.00 95.62 92 GLY A CA 1
ATOM 655 C C . GLY A 1 92 ? -5.411 -4.528 11.053 1.00 95.62 92 GLY A C 1
ATOM 656 O O . GLY A 1 92 ? -5.429 -3.326 11.295 1.00 95.62 92 GLY A O 1
ATOM 657 N N . VAL A 1 93 ? -5.294 -5.005 9.818 1.00 95.50 93 VAL A N 1
ATOM 658 C CA . VAL A 1 93 ? -5.401 -4.199 8.599 1.00 95.50 93 VAL A CA 1
ATOM 659 C C . VAL A 1 93 ? -6.499 -4.807 7.737 1.00 95.50 93 VAL A C 1
ATOM 661 O O . VAL A 1 93 ? -6.509 -6.016 7.495 1.00 95.50 93 VAL A O 1
ATOM 664 N N . SER A 1 94 ? -7.442 -3.971 7.319 1.00 94.00 94 SER A N 1
ATOM 665 C CA . SER A 1 94 ? -8.547 -4.348 6.431 1.00 94.00 94 SER A CA 1
ATOM 666 C C . SER A 1 94 ? -8.060 -4.899 5.087 1.00 94.00 94 SER A C 1
ATOM 668 O O . SER A 1 94 ? -6.938 -4.645 4.649 1.00 94.00 94 SER A O 1
ATOM 670 N N . ALA A 1 95 ? -8.911 -5.703 4.449 1.00 95.50 95 ALA A N 1
ATOM 671 C CA . ALA A 1 95 ? -8.673 -6.132 3.079 1.00 95.50 95 ALA A CA 1
ATOM 672 C C . ALA A 1 95 ? -8.807 -4.936 2.127 1.00 95.50 95 ALA A C 1
ATOM 674 O O . ALA A 1 95 ? -9.669 -4.085 2.335 1.00 95.50 95 ALA A O 1
ATOM 675 N N . ILE A 1 96 ? -8.006 -4.927 1.066 1.00 93.38 96 ILE A N 1
ATOM 676 C CA . ILE A 1 96 ? -8.092 -3.958 -0.027 1.00 93.38 96 ILE A CA 1
ATOM 677 C C . ILE A 1 96 ? -8.514 -4.728 -1.271 1.00 93.38 96 ILE A C 1
ATOM 679 O O . ILE A 1 96 ? -7.841 -5.679 -1.668 1.00 93.38 96 ILE A O 1
ATOM 683 N N . THR A 1 97 ? -9.626 -4.331 -1.872 1.00 93.00 97 THR A N 1
ATOM 684 C CA . THR A 1 97 ? -10.104 -4.897 -3.137 1.00 93.00 97 THR A CA 1
ATOM 685 C C . THR A 1 97 ? -9.703 -3.996 -4.289 1.00 93.00 97 THR A C 1
ATOM 687 O O . THR A 1 97 ? -9.836 -2.777 -4.175 1.00 93.00 97 THR A O 1
ATOM 690 N N . ASP A 1 98 ? -9.263 -4.588 -5.396 1.00 93.50 98 ASP A N 1
ATOM 691 C CA . ASP A 1 98 ? -8.881 -3.862 -6.611 1.00 93.50 98 ASP A CA 1
ATOM 692 C C . ASP A 1 98 ? -7.798 -2.788 -6.376 1.00 93.50 98 ASP A C 1
ATOM 694 O O . ASP A 1 98 ? -7.849 -1.699 -6.955 1.00 93.50 98 ASP A O 1
ATOM 698 N N . LEU A 1 99 ? -6.790 -3.073 -5.540 1.00 94.19 99 LEU A N 1
ATOM 699 C CA . LEU A 1 99 ? -5.603 -2.221 -5.444 1.00 94.19 99 LEU A CA 1
ATOM 700 C C . LEU A 1 99 ? -4.968 -2.117 -6.830 1.00 94.19 99 LEU A C 1
ATOM 702 O O . LEU A 1 99 ? -4.594 -3.128 -7.429 1.00 94.19 99 LEU A O 1
ATOM 706 N N . GLN A 1 100 ? -4.802 -0.902 -7.333 1.00 93.06 100 GLN A N 1
ATOM 707 C CA . GLN A 1 100 ? -4.221 -0.679 -8.649 1.00 93.06 100 GLN A CA 1
ATOM 708 C C . GLN A 1 100 ? -2.735 -0.382 -8.501 1.00 93.06 100 GLN A C 1
ATOM 710 O O . GLN A 1 100 ? -2.360 0.580 -7.838 1.00 93.06 100 GLN A O 1
ATOM 715 N N . LEU A 1 101 ? -1.890 -1.192 -9.133 1.00 93.69 101 LEU A N 1
ATOM 716 C CA . LEU A 1 101 ? -0.449 -0.975 -9.216 1.00 93.69 101 LEU A CA 1
ATOM 717 C C . LEU A 1 101 ? -0.048 -0.860 -10.681 1.00 93.69 101 LEU A C 1
ATOM 719 O O . LEU A 1 101 ? -0.319 -1.767 -11.470 1.00 93.69 101 LEU A O 1
ATOM 723 N N . SER A 1 102 ? 0.653 0.207 -11.040 1.00 92.50 102 SER A N 1
ATOM 724 C CA . SER A 1 102 ? 1.280 0.333 -12.349 1.00 92.50 102 SER A CA 1
ATOM 725 C C . SER A 1 102 ? 2.740 0.750 -12.272 1.00 92.50 102 SER A C 1
ATOM 727 O O . SER A 1 102 ? 3.150 1.419 -11.329 1.00 92.50 102 SER A O 1
ATOM 729 N N . ILE A 1 103 ? 3.525 0.323 -13.261 1.00 92.69 103 ILE A N 1
ATOM 730 C CA . ILE A 1 103 ? 4.939 0.681 -13.432 1.00 92.69 103 ILE A CA 1
ATOM 731 C C . ILE A 1 103 ? 5.231 0.989 -14.906 1.00 92.69 103 ILE A C 1
ATOM 733 O O . ILE A 1 103 ? 4.647 0.382 -15.814 1.00 92.69 103 ILE A O 1
ATOM 737 N N . GLY A 1 104 ? 6.173 1.896 -15.154 1.00 89.88 104 GLY A N 1
ATOM 738 C CA . GLY A 1 104 ? 6.492 2.381 -16.499 1.00 89.88 104 GLY A CA 1
ATOM 739 C C . GLY A 1 104 ? 5.462 3.389 -17.017 1.00 89.88 104 GLY A C 1
ATOM 740 O O . GLY A 1 104 ? 4.890 4.164 -16.253 1.00 89.88 104 GLY A O 1
ATOM 741 N N . ASN A 1 105 ? 5.236 3.418 -18.332 1.00 81.44 105 ASN A N 1
ATOM 742 C CA . ASN A 1 105 ? 4.354 4.403 -18.965 1.00 81.44 105 ASN A CA 1
ATOM 743 C C . ASN A 1 105 ? 2.939 3.852 -19.240 1.00 81.44 105 ASN A C 1
ATOM 745 O O . ASN A 1 105 ? 2.560 3.570 -20.378 1.00 81.44 105 ASN A O 1
ATOM 749 N N . THR A 1 106 ? 2.134 3.699 -18.190 1.00 75.44 106 THR A N 1
ATOM 750 C CA . THR A 1 106 ? 0.771 3.151 -18.307 1.00 75.44 106 THR A CA 1
ATOM 751 C C . THR A 1 106 ? -0.296 4.158 -18.728 1.00 75.44 106 THR A C 1
ATOM 753 O O . THR A 1 106 ? -1.240 3.766 -19.410 1.00 75.44 106 THR A O 1
ATOM 756 N N . ASP A 1 107 ? -0.149 5.441 -18.392 1.00 70.56 107 ASP A N 1
ATOM 757 C CA . ASP A 1 107 ? -1.191 6.444 -18.664 1.00 70.56 107 ASP A CA 1
ATOM 758 C C . ASP A 1 107 ? -1.182 6.940 -20.112 1.00 70.56 107 ASP A C 1
ATOM 760 O O . ASP A 1 107 ? -2.217 7.353 -20.639 1.00 70.56 107 ASP A O 1
ATOM 764 N N . ASN A 1 108 ? -0.025 6.899 -20.785 1.00 63.69 108 ASN A N 1
ATOM 765 C CA . ASN A 1 108 ? 0.084 7.359 -22.165 1.00 63.69 108 ASN A CA 1
ATOM 766 C C . ASN A 1 108 ? 1.219 6.658 -22.937 1.00 63.69 108 ASN A C 1
ATOM 768 O O . ASN A 1 108 ? 2.209 7.297 -23.316 1.00 63.69 108 ASN A O 1
ATOM 772 N N . PRO A 1 109 ? 1.082 5.350 -23.238 1.00 59.19 109 PRO A N 1
ATOM 773 C CA . PRO A 1 109 ? 2.147 4.537 -23.839 1.00 59.19 109 PRO A CA 1
ATOM 774 C C . PRO A 1 109 ? 2.577 5.006 -25.241 1.00 59.19 109 PRO A C 1
ATOM 776 O O . PRO A 1 109 ? 3.576 4.530 -25.776 1.00 59.19 109 PRO A O 1
ATOM 779 N N . THR A 1 110 ? 1.827 5.927 -25.858 1.00 59.69 110 THR A N 1
ATOM 780 C CA . THR A 1 110 ? 2.088 6.483 -27.195 1.00 59.69 110 THR A CA 1
ATOM 781 C C . THR A 1 110 ? 2.690 7.891 -27.190 1.00 59.69 110 THR A C 1
ATOM 783 O O . THR A 1 110 ? 3.028 8.407 -28.256 1.00 59.69 110 THR A O 1
ATOM 786 N N . ASP A 1 111 ? 2.824 8.532 -26.028 1.00 64.62 111 ASP A N 1
ATOM 787 C CA . ASP A 1 111 ? 3.379 9.881 -25.923 1.00 64.62 111 ASP A CA 1
ATOM 788 C C . ASP A 1 111 ? 4.901 9.848 -25.824 1.00 64.62 111 ASP A C 1
ATOM 790 O O . ASP A 1 111 ? 5.479 9.491 -24.799 1.00 64.62 111 ASP A O 1
ATOM 794 N N . ALA A 1 112 ? 5.550 10.266 -26.911 1.00 53.62 112 ALA A N 1
ATOM 795 C CA . ALA A 1 112 ? 7.000 10.327 -27.056 1.00 53.62 112 ALA A CA 1
ATOM 796 C C . ALA A 1 112 ? 7.710 11.219 -26.014 1.00 53.62 112 ALA A C 1
ATOM 798 O O . ALA A 1 112 ? 8.923 11.104 -25.853 1.00 53.62 112 ALA A O 1
ATOM 799 N N . THR A 1 113 ? 6.987 12.101 -25.314 1.00 52.62 113 THR A N 1
ATOM 800 C CA . THR A 1 113 ? 7.537 12.936 -24.232 1.00 52.62 113 THR A CA 1
ATOM 801 C C . THR A 1 113 ? 7.565 12.216 -22.877 1.00 52.62 113 THR A C 1
ATOM 803 O O . THR A 1 113 ? 8.383 12.562 -22.029 1.00 52.62 113 THR A O 1
ATOM 806 N N . VAL A 1 114 ? 6.747 11.165 -22.720 1.00 53.25 114 VAL A N 1
ATOM 807 C CA . VAL A 1 114 ? 6.699 10.225 -21.578 1.00 53.25 114 VAL A CA 1
ATOM 808 C C . VAL A 1 114 ? 7.389 8.885 -21.922 1.00 53.25 114 VAL A C 1
ATOM 810 O O . VAL A 1 114 ? 7.654 8.056 -21.055 1.00 53.25 114 VAL A O 1
ATOM 813 N N . ALA A 1 115 ? 7.752 8.678 -23.193 1.00 50.97 115 ALA A N 1
ATOM 814 C CA . ALA A 1 115 ? 8.275 7.433 -23.772 1.00 50.97 115 ALA A CA 1
ATOM 815 C C . ALA A 1 115 ? 9.706 7.029 -23.367 1.00 50.97 115 ALA A C 1
ATOM 817 O O . ALA A 1 115 ? 10.394 6.373 -24.146 1.00 50.97 115 ALA A O 1
ATOM 818 N N . SER A 1 116 ? 10.175 7.402 -22.179 1.00 62.50 116 SER A N 1
ATOM 819 C CA . SER A 1 116 ? 11.520 7.016 -21.725 1.00 62.50 116 SER A CA 1
ATOM 820 C C . SER A 1 116 ? 11.545 6.184 -20.450 1.00 62.50 116 SER A C 1
ATOM 822 O O . SER A 1 116 ? 12.621 5.709 -20.108 1.00 62.50 116 SER A O 1
ATOM 824 N N . ALA A 1 117 ? 10.417 6.012 -19.756 1.00 67.94 117 ALA A N 1
ATOM 825 C CA . ALA A 1 117 ? 10.422 5.267 -18.505 1.00 67.94 117 ALA A CA 1
ATOM 826 C C . ALA A 1 117 ? 10.197 3.777 -18.753 1.00 67.94 117 ALA A C 1
ATOM 828 O O . ALA A 1 117 ? 9.113 3.368 -19.180 1.00 67.94 117 ALA A O 1
ATOM 829 N N . SER A 1 118 ? 11.222 2.977 -18.481 1.00 84.44 118 SER A N 1
A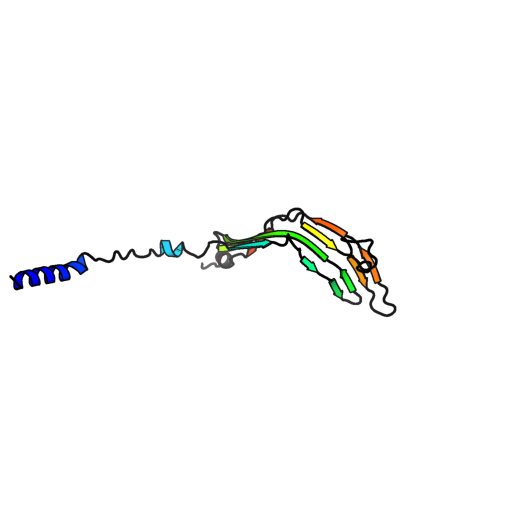TOM 830 C CA . SER A 1 118 ? 11.109 1.524 -18.483 1.00 84.44 118 SER A CA 1
ATOM 831 C C . SER A 1 118 ? 10.536 1.096 -17.139 1.00 84.44 118 SER A C 1
ATOM 833 O O . SER A 1 118 ? 11.103 1.399 -16.096 1.00 84.44 118 SER A O 1
ATOM 835 N N . GLY A 1 119 ? 9.428 0.351 -17.135 1.00 90.38 119 GLY A N 1
ATOM 836 C CA . GLY A 1 119 ? 8.831 -0.128 -15.882 1.00 90.38 119 GLY A CA 1
ATOM 837 C C . GLY A 1 119 ? 9.815 -0.932 -15.026 1.00 90.38 119 GLY A C 1
ATOM 838 O O . GLY A 1 119 ? 9.877 -0.736 -13.818 1.00 90.38 119 GLY A O 1
ATOM 839 N N . VAL A 1 120 ? 10.623 -1.792 -15.654 1.00 93.94 120 VAL A N 1
ATOM 840 C CA . VAL A 1 120 ? 11.783 -2.447 -15.033 1.00 93.94 120 VAL A CA 1
ATOM 841 C C . VAL A 1 120 ? 12.939 -2.479 -16.025 1.00 93.94 120 VAL A C 1
ATOM 843 O O . VAL A 1 120 ? 12.772 -2.957 -17.152 1.00 93.94 120 VAL A O 1
ATOM 846 N N . MET A 1 121 ? 14.124 -2.048 -15.596 1.00 92.75 121 MET A N 1
ATOM 847 C CA . MET A 1 121 ? 15.330 -2.025 -16.425 1.00 92.75 121 MET A CA 1
ATOM 848 C C . MET A 1 121 ? 16.570 -2.542 -15.693 1.00 92.75 121 MET A C 1
ATOM 850 O O . MET A 1 121 ? 16.801 -2.235 -14.525 1.00 92.75 121 MET A O 1
ATOM 854 N N . LEU A 1 122 ? 17.406 -3.288 -16.415 1.00 92.56 122 LEU A N 1
ATOM 855 C CA . LEU A 1 122 ? 18.775 -3.597 -16.007 1.00 92.56 122 LEU A CA 1
ATOM 856 C C . LEU A 1 122 ? 19.711 -2.546 -16.596 1.00 92.56 122 LEU A C 1
ATOM 858 O O . LEU A 1 122 ? 19.730 -2.336 -17.809 1.00 92.56 122 LEU A O 1
ATOM 862 N N . ARG A 1 123 ? 20.514 -1.916 -15.749 1.00 89.81 123 ARG A N 1
ATOM 863 C CA . ARG A 1 123 ? 21.498 -0.898 -16.109 1.00 89.81 123 ARG A CA 1
ATOM 864 C C . ARG A 1 123 ? 22.881 -1.493 -15.914 1.00 89.81 123 ARG A C 1
ATOM 866 O O . ARG A 1 123 ? 23.280 -1.860 -14.809 1.00 89.81 123 ARG A O 1
ATOM 873 N N . GLN A 1 124 ? 23.619 -1.633 -17.007 1.00 86.00 124 GLN A N 1
ATOM 874 C CA . GLN A 1 124 ? 24.988 -2.117 -16.935 1.00 86.00 124 GLN A CA 1
ATOM 875 C C . GLN A 1 124 ? 25.904 -1.013 -16.390 1.00 86.00 124 GLN A C 1
ATOM 877 O O . GLN A 1 124 ? 25.916 0.104 -16.912 1.00 86.00 124 GLN A O 1
ATOM 882 N N . ALA A 1 125 ? 26.733 -1.340 -15.399 1.00 77.75 125 ALA A N 1
ATOM 883 C CA . ALA A 1 125 ? 27.832 -0.471 -14.998 1.00 77.75 125 ALA A CA 1
ATOM 884 C C . ALA A 1 125 ? 28.930 -0.438 -16.088 1.00 77.75 125 ALA A C 1
ATOM 886 O O . ALA A 1 125 ? 29.252 -1.454 -16.711 1.00 77.75 125 ALA A O 1
ATOM 887 N N . GLY A 1 126 ? 29.535 0.732 -16.318 1.00 74.94 126 GLY A N 1
ATOM 888 C CA . GLY A 1 126 ? 30.671 0.906 -17.236 1.00 74.94 126 GLY A CA 1
ATOM 889 C C . GLY A 1 126 ? 30.343 1.627 -18.549 1.00 74.94 126 GLY A C 1
ATOM 890 O O . GLY A 1 126 ? 29.294 2.244 -18.702 1.00 74.94 126 GLY A O 1
ATOM 891 N N . THR A 1 127 ? 31.290 1.624 -19.494 1.00 79.50 127 THR A N 1
ATOM 892 C CA . THR A 1 127 ? 31.169 2.343 -20.775 1.00 79.50 127 THR A CA 1
ATOM 893 C C . THR A 1 127 ? 31.469 1.410 -21.955 1.00 79.50 127 THR A C 1
ATOM 895 O O . THR A 1 127 ? 32.568 0.854 -22.001 1.00 79.50 127 THR A O 1
ATOM 898 N N . PRO A 1 128 ? 30.546 1.261 -22.928 1.00 72.00 128 PRO A N 1
ATOM 899 C CA . PRO A 1 128 ? 29.213 1.869 -22.973 1.00 72.00 128 PRO A CA 1
ATOM 900 C C . PRO A 1 128 ? 28.259 1.225 -21.955 1.00 72.00 128 PRO A C 1
ATOM 902 O O . PRO A 1 128 ? 28.255 0.006 -21.793 1.00 72.00 128 PRO A O 1
ATOM 905 N N . ALA A 1 129 ? 27.454 2.049 -21.282 1.00 76.69 129 ALA A N 1
ATOM 906 C CA . ALA A 1 129 ? 26.343 1.563 -20.476 1.00 76.69 129 ALA A CA 1
ATOM 907 C C . ALA A 1 129 ? 25.246 1.097 -21.435 1.00 76.69 129 ALA A C 1
ATOM 909 O O . ALA A 1 129 ? 24.719 1.896 -22.211 1.00 76.69 129 ALA A O 1
ATOM 910 N N . ASN A 1 130 ? 24.940 -0.197 -21.416 1.00 83.06 130 ASN A N 1
ATOM 911 C CA . ASN A 1 130 ? 23.795 -0.740 -22.129 1.00 83.06 130 ASN A CA 1
ATOM 912 C C . ASN A 1 130 ? 22.694 -0.991 -21.107 1.00 83.06 130 ASN A C 1
ATOM 914 O O . ASN A 1 130 ? 22.898 -1.738 -20.150 1.00 83.06 130 ASN A O 1
ATOM 918 N N . ASN A 1 131 ? 21.540 -0.368 -21.319 1.00 87.81 131 ASN A N 1
ATOM 919 C CA . ASN A 1 131 ? 20.352 -0.647 -20.528 1.00 87.81 131 ASN A CA 1
ATOM 920 C C . ASN A 1 131 ? 19.508 -1.682 -21.272 1.00 87.81 131 ASN A C 1
ATOM 922 O O . ASN A 1 131 ? 19.386 -1.618 -22.497 1.00 87.81 131 ASN A O 1
ATOM 926 N N . ALA A 1 132 ? 18.925 -2.621 -20.539 1.00 90.06 132 ALA A N 1
ATOM 927 C CA . ALA A 1 132 ? 17.952 -3.561 -21.069 1.00 90.06 132 ALA A CA 1
ATOM 928 C C . ALA A 1 132 ? 16.610 -3.324 -20.378 1.00 90.06 132 ALA A C 1
ATOM 930 O O . ALA A 1 132 ? 16.535 -3.379 -19.152 1.00 90.06 132 ALA A O 1
ATOM 931 N N . GLU A 1 133 ? 15.561 -3.073 -21.158 1.00 90.44 133 GLU A N 1
ATOM 932 C CA . GLU A 1 133 ? 14.188 -3.045 -20.656 1.00 90.44 133 GLU A CA 1
ATOM 933 C C . GLU A 1 133 ? 13.681 -4.482 -20.493 1.00 90.44 133 GLU A C 1
ATOM 935 O O . GLU A 1 133 ? 13.811 -5.305 -21.402 1.00 90.44 133 GLU A O 1
ATOM 940 N N . LEU A 1 134 ? 13.134 -4.790 -19.319 1.00 92.31 134 LEU A N 1
ATOM 941 C CA . LEU A 1 134 ? 12.575 -6.106 -18.999 1.00 92.31 134 LEU A CA 1
ATOM 942 C C . LEU A 1 134 ? 11.053 -6.060 -19.020 1.00 92.31 134 LEU A C 1
ATOM 944 O O . LEU A 1 134 ? 10.407 -6.997 -19.487 1.00 92.31 134 LEU A O 1
ATOM 948 N N . VAL A 1 135 ? 10.491 -4.979 -18.483 1.00 90.69 135 VAL A N 1
ATOM 949 C CA . VAL A 1 135 ? 9.052 -4.773 -18.356 1.00 90.69 135 VAL A CA 1
ATOM 950 C C . VAL A 1 135 ? 8.747 -3.323 -18.677 1.00 90.69 135 VAL A C 1
ATOM 952 O O . VAL A 1 135 ? 9.468 -2.424 -18.248 1.00 90.69 135 VAL A O 1
ATOM 955 N N . ASN A 1 136 ? 7.646 -3.098 -19.381 1.00 89.25 136 ASN A N 1
ATOM 956 C CA . ASN A 1 136 ? 7.093 -1.772 -19.574 1.00 89.25 136 ASN A CA 1
ATOM 957 C C . ASN A 1 136 ? 5.568 -1.830 -19.612 1.00 89.25 136 ASN A C 1
ATOM 959 O O . ASN A 1 136 ? 4.996 -2.861 -19.974 1.00 89.25 136 ASN A O 1
ATOM 963 N N . ASN A 1 137 ? 4.936 -0.713 -19.256 1.00 86.50 137 ASN A N 1
ATOM 964 C CA . ASN A 1 137 ? 3.490 -0.509 -19.284 1.00 86.50 137 ASN A CA 1
ATOM 965 C C . ASN A 1 137 ? 2.724 -1.603 -18.525 1.00 86.50 137 ASN A C 1
ATOM 967 O O . ASN A 1 137 ? 1.711 -2.118 -19.006 1.00 86.50 137 ASN A O 1
ATOM 971 N N . LEU A 1 138 ? 3.234 -2.006 -17.360 1.00 91.31 138 LEU A N 1
ATOM 972 C CA . LEU A 1 138 ? 2.575 -3.017 -16.545 1.00 91.31 138 LEU A CA 1
ATOM 973 C C . LEU A 1 138 ? 1.532 -2.332 -15.663 1.00 91.31 138 LEU A C 1
ATOM 975 O O . LEU A 1 138 ? 1.882 -1.496 -14.838 1.00 91.31 138 LEU A O 1
ATOM 979 N N . SER A 1 139 ? 0.275 -2.745 -15.807 1.00 91.12 139 SER A N 1
ATOM 980 C CA . SER A 1 139 ? -0.827 -2.429 -14.894 1.00 91.12 139 SER A CA 1
ATOM 981 C C . SER A 1 139 ? -1.355 -3.719 -14.280 1.00 91.12 139 SER A C 1
ATOM 983 O O . SER A 1 139 ? -1.574 -4.706 -14.984 1.00 91.12 139 SER A O 1
ATOM 985 N N . MET A 1 140 ? -1.588 -3.709 -12.974 1.00 93.50 140 MET A N 1
ATOM 986 C CA . MET A 1 140 ? -2.114 -4.830 -12.209 1.00 93.50 140 MET A CA 1
ATOM 987 C C . MET A 1 140 ? -3.238 -4.349 -11.295 1.00 93.50 140 MET A C 1
ATOM 989 O O . MET A 1 140 ? -3.159 -3.268 -10.718 1.00 93.50 140 MET A O 1
ATOM 993 N N . GLN A 1 141 ? -4.261 -5.185 -11.148 1.00 94.19 141 GLN A N 1
ATOM 994 C CA . GLN A 1 141 ? -5.245 -5.082 -10.074 1.00 94.19 141 GLN A CA 1
ATOM 995 C C . GLN A 1 141 ? -4.966 -6.223 -9.101 1.00 94.19 141 GLN A C 1
ATOM 997 O O . GLN A 1 141 ? -4.817 -7.372 -9.525 1.00 94.19 141 GLN A O 1
ATOM 1002 N N . LEU A 1 142 ? -4.818 -5.892 -7.824 1.00 94.69 142 LEU A N 1
ATOM 1003 C CA . LEU A 1 142 ? -4.467 -6.825 -6.767 1.00 94.69 142 LEU A CA 1
ATOM 1004 C C . LEU A 1 142 ? -5.528 -6.774 -5.673 1.00 94.69 142 LEU A C 1
ATOM 1006 O O . LEU A 1 142 ? -5.840 -5.709 -5.154 1.00 94.69 142 LEU A O 1
ATOM 1010 N N . ASP A 1 143 ? -6.002 -7.940 -5.256 1.00 94.38 143 ASP A N 1
ATOM 1011 C CA . ASP A 1 143 ? -6.757 -8.062 -4.015 1.00 94.38 143 ASP A CA 1
ATOM 1012 C C . ASP A 1 143 ? -5.788 -8.393 -2.880 1.00 94.38 143 ASP A C 1
ATOM 1014 O O . ASP A 1 143 ? -5.095 -9.416 -2.902 1.00 94.38 143 ASP A O 1
ATOM 1018 N N . MET A 1 144 ? -5.737 -7.529 -1.872 1.00 93.81 144 MET A N 1
ATOM 1019 C CA . MET A 1 144 ? -4.988 -7.766 -0.645 1.00 93.81 144 MET A CA 1
ATOM 1020 C C . MET A 1 144 ? -5.947 -8.235 0.443 1.00 93.81 144 MET A C 1
ATOM 1022 O O . MET A 1 144 ? -6.867 -7.522 0.835 1.00 93.81 144 MET A O 1
ATOM 1026 N N . GLY A 1 145 ? -5.731 -9.446 0.954 1.00 95.50 145 GLY A N 1
ATOM 1027 C CA . GLY A 1 145 ? -6.502 -9.954 2.086 1.00 95.50 145 GLY A CA 1
ATOM 1028 C C . GLY A 1 145 ? -6.258 -9.141 3.358 1.00 95.50 145 GLY A C 1
ATOM 1029 O O . GLY A 1 145 ? -5.218 -8.500 3.514 1.00 95.50 145 GLY A O 1
ATOM 1030 N N . ALA A 1 146 ? -7.207 -9.211 4.292 1.00 95.56 146 ALA A N 1
ATOM 1031 C CA . ALA A 1 146 ? -7.011 -8.644 5.619 1.00 95.56 146 ALA A CA 1
ATOM 1032 C C . ALA A 1 146 ? -5.799 -9.298 6.300 1.00 95.56 146 ALA A C 1
ATOM 1034 O O . ALA A 1 146 ? -5.568 -10.504 6.169 1.00 95.56 146 ALA A O 1
ATOM 1035 N N . SER A 1 147 ? -5.040 -8.499 7.042 1.00 96.06 147 SER A N 1
ATOM 1036 C CA . SER A 1 147 ? -3.855 -8.947 7.769 1.00 96.06 147 SER A CA 1
ATOM 1037 C C . SER A 1 147 ? -4.004 -8.655 9.255 1.00 96.06 147 SER A C 1
ATOM 1039 O O . SER A 1 147 ? -4.743 -7.764 9.669 1.00 96.06 147 SER A O 1
ATOM 1041 N N . THR A 1 148 ? -3.317 -9.421 10.090 1.00 96.44 148 THR A N 1
ATOM 1042 C CA . THR A 1 148 ? -3.267 -9.183 11.531 1.00 96.44 148 THR A CA 1
ATOM 1043 C C . THR A 1 148 ? -1.856 -9.441 12.021 1.00 96.44 148 THR A C 1
ATOM 1045 O O . THR A 1 148 ? -1.286 -10.502 11.778 1.00 96.44 148 THR A O 1
ATOM 1048 N N . THR A 1 149 ? -1.291 -8.456 12.707 1.00 96.44 149 THR A N 1
ATOM 1049 C CA . THR A 1 149 ? -0.010 -8.565 13.401 1.00 96.44 149 THR A CA 1
ATOM 1050 C C . THR A 1 149 ? -0.269 -8.519 14.895 1.00 96.44 149 THR A C 1
ATOM 1052 O O . THR A 1 149 ? -0.835 -7.546 15.382 1.00 96.44 149 THR A O 1
ATOM 1055 N N . THR A 1 150 ? 0.179 -9.532 15.630 1.00 94.69 150 THR A N 1
ATOM 1056 C CA . THR A 1 150 ? 0.083 -9.552 17.094 1.00 94.69 150 THR A CA 1
ATOM 1057 C C . THR A 1 150 ? 1.463 -9.354 17.704 1.00 94.69 150 THR A C 1
ATOM 1059 O O . THR A 1 150 ? 2.387 -10.118 17.421 1.00 94.69 150 THR A O 1
ATOM 1062 N N . ILE A 1 151 ? 1.607 -8.345 18.561 1.00 93.62 151 ILE A N 1
ATOM 1063 C CA . ILE A 1 151 ? 2.756 -8.194 19.453 1.00 93.62 151 ILE A CA 1
ATOM 1064 C C . ILE A 1 151 ? 2.394 -8.868 20.769 1.00 93.62 151 ILE A C 1
ATOM 1066 O O . ILE A 1 151 ? 1.570 -8.367 21.536 1.00 93.62 151 ILE A O 1
ATOM 1070 N N . TYR A 1 152 ? 3.010 -10.020 21.012 1.00 91.81 152 TYR A N 1
ATOM 1071 C CA . TYR A 1 152 ? 2.727 -10.816 22.196 1.00 91.81 152 TYR A CA 1
ATOM 1072 C C . TYR A 1 152 ? 3.266 -10.170 23.467 1.00 91.81 152 TYR A C 1
ATOM 1074 O O . TYR A 1 152 ? 4.405 -9.699 23.532 1.00 91.81 152 TYR A O 1
ATOM 1082 N N . ASN A 1 153 ? 2.448 -10.224 24.507 1.00 88.38 153 ASN A N 1
ATOM 1083 C CA . ASN A 1 153 ? 2.835 -9.887 25.853 1.00 88.38 153 ASN A CA 1
ATOM 1084 C C . ASN A 1 153 ? 3.797 -10.955 26.395 1.00 88.38 153 ASN A C 1
ATOM 1086 O O . ASN A 1 153 ? 3.415 -12.088 26.683 1.00 88.38 153 ASN A O 1
ATOM 1090 N N . MET A 1 154 ? 5.072 -10.596 26.545 1.00 84.62 154 MET A N 1
ATOM 1091 C CA . MET A 1 154 ? 6.091 -11.549 26.995 1.00 84.62 154 MET A CA 1
ATOM 1092 C C . MET A 1 154 ? 6.067 -11.813 28.508 1.00 84.62 154 MET A C 1
ATOM 1094 O O . MET A 1 154 ? 6.639 -12.808 2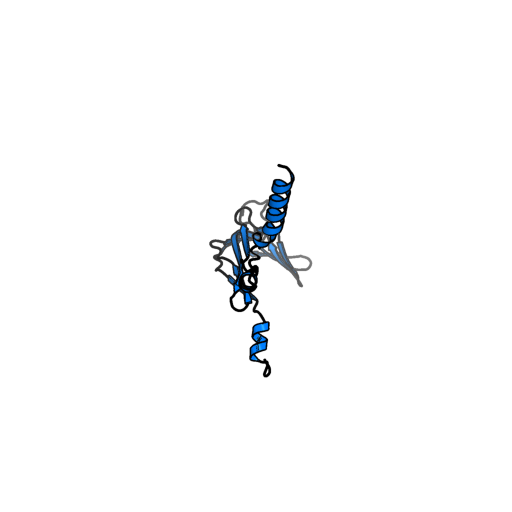8.945 1.00 84.62 154 MET A O 1
ATOM 1098 N N . SER A 1 155 ? 5.365 -11.002 29.308 1.00 77.25 155 SER A N 1
ATOM 1099 C CA . SER A 1 155 ? 5.159 -11.286 30.741 1.00 77.25 155 SER A CA 1
ATOM 1100 C C . SER A 1 155 ? 4.310 -12.542 30.983 1.00 77.25 155 SER A C 1
ATOM 1102 O O . SER A 1 155 ? 4.415 -13.146 32.047 1.00 77.25 155 SER A O 1
ATOM 1104 N N . ALA A 1 156 ? 3.518 -12.980 29.996 1.00 57.81 156 ALA A N 1
ATOM 1105 C CA . ALA A 1 156 ? 2.801 -14.255 30.042 1.00 57.81 156 ALA A CA 1
ATOM 1106 C C . ALA A 1 156 ? 3.697 -15.473 29.717 1.00 57.81 156 ALA A C 1
ATOM 1108 O O . ALA A 1 156 ? 3.386 -16.586 30.136 1.00 57.81 156 ALA A O 1
ATOM 1109 N N . TYR A 1 157 ? 4.822 -15.285 29.008 1.00 55.38 157 TYR A N 1
ATOM 1110 C CA . TYR A 1 157 ? 5.757 -16.368 28.659 1.00 55.38 157 TYR A CA 1
ATOM 1111 C C . TYR A 1 157 ? 6.655 -16.781 29.841 1.00 55.38 157 TYR A C 1
ATOM 1113 O O . TYR A 1 157 ? 7.017 -17.951 29.964 1.00 55.38 157 TYR A O 1
ATOM 1121 N N . ASP A 1 158 ? 6.972 -15.843 30.739 1.00 56.22 158 ASP A N 1
ATOM 1122 C CA . ASP A 1 158 ? 7.821 -16.082 31.919 1.00 56.22 158 ASP A CA 1
ATOM 1123 C C . ASP A 1 158 ? 7.143 -17.015 32.950 1.00 56.22 158 ASP A C 1
ATOM 1125 O O . ASP A 1 158 ? 7.774 -17.871 33.565 1.00 56.22 158 ASP A O 1
ATOM 1129 N N . LYS A 1 159 ? 5.806 -16.967 33.029 1.00 55.09 159 LYS A N 1
ATOM 1130 C CA . LYS A 1 159 ? 4.970 -17.764 33.948 1.00 55.09 159 LYS A CA 1
ATOM 1131 C C . LYS A 1 159 ? 4.970 -19.277 33.698 1.00 55.09 159 LYS A C 1
ATOM 1133 O O . LYS A 1 159 ? 4.514 -20.038 34.545 1.00 55.09 159 LYS A O 1
ATOM 1138 N N . VAL A 1 160 ? 5.415 -19.727 32.523 1.00 56.41 160 VAL A N 1
ATOM 1139 C CA . VAL A 1 160 ? 5.415 -21.157 32.158 1.00 56.41 160 VAL A CA 1
ATOM 1140 C C . VAL A 1 160 ? 6.759 -21.822 32.482 1.00 56.41 160 VAL A C 1
ATOM 1142 O O . VAL A 1 160 ? 6.824 -23.047 32.566 1.00 56.41 160 VAL A O 1
ATOM 1145 N N . ASN A 1 161 ? 7.821 -21.038 32.708 1.00 56.41 161 ASN A N 1
ATOM 1146 C CA . ASN A 1 161 ? 9.168 -21.548 32.985 1.00 56.41 161 ASN A CA 1
ATOM 1147 C C . ASN A 1 161 ? 9.778 -21.054 34.305 1.00 56.41 161 ASN A C 1
ATOM 1149 O O . ASN A 1 161 ? 10.924 -21.411 34.579 1.00 56.41 161 ASN A O 1
ATOM 1153 N N . ASP A 1 162 ? 9.049 -20.295 35.126 1.00 56.16 162 ASP A N 1
ATOM 1154 C CA . ASP A 1 162 ? 9.462 -20.023 36.502 1.00 56.16 162 ASP A CA 1
ATOM 1155 C C . ASP A 1 162 ? 9.007 -21.175 37.424 1.00 56.16 162 ASP A C 1
ATOM 1157 O O . ASP A 1 162 ? 7.808 -21.317 37.681 1.00 56.16 162 ASP A O 1
ATOM 1161 N N . PRO A 1 163 ? 9.917 -22.036 37.925 1.00 59.03 163 PRO A N 1
ATOM 1162 C CA . PRO A 1 163 ? 9.565 -23.023 38.942 1.00 59.03 163 PRO A CA 1
ATOM 1163 C C . PRO A 1 163 ? 9.093 -22.387 40.265 1.00 59.03 163 PRO A C 1
ATOM 1165 O O . PRO A 1 163 ? 8.555 -23.119 41.097 1.00 59.03 163 PRO A O 1
ATOM 1168 N N . ASP A 1 164 ? 9.243 -21.066 40.439 1.00 65.06 164 ASP A N 1
ATOM 1169 C CA . ASP A 1 164 ? 8.897 -20.328 41.653 1.00 65.06 164 ASP A CA 1
ATOM 1170 C C . ASP A 1 164 ? 7.753 -19.282 41.504 1.00 65.06 164 ASP A C 1
ATOM 1172 O O . ASP A 1 164 ? 7.332 -18.751 42.540 1.00 65.06 164 ASP A O 1
ATOM 1176 N N . GLY A 1 165 ? 7.163 -19.023 40.313 1.00 50.28 165 GLY A N 1
ATOM 1177 C CA . GLY A 1 165 ? 5.927 -18.200 40.217 1.00 50.28 165 GLY A CA 1
ATOM 1178 C C . GLY A 1 165 ? 5.579 -17.411 38.951 1.00 50.28 165 GLY A C 1
ATOM 1179 O O . GLY A 1 165 ? 6.014 -16.248 38.812 1.00 50.28 165 GLY A O 1
#

Foldseek 3Di:
DPPVVVVVVVVVVVCVVVVPPPPPPPPPVVVVVVPPVFPKDKDWDAQAPQFDWDAWDWDDDQWIKIAGTKGKHQDTWIWIWGADPQRKTKIKIAKGFFTKIWTAPQPCCPDPVSVPGQRIWIWHPDPPIDIDRDHHNDIDTDIGHMDMDIGDDCVVVVVVPPPPD

Sequence (165 aa):
MKFLKKATLATAIAAAPFAANADLVALDDAVMGNTTGQAGVTIEIDIAGEGISIGEVEYIDEGSLAIENIQINNADITQTIDVDADGNLVMGVSAITDLQLSIGNTDNPTDATVASASGVMLRQAGTPANNAELVNNLSMQLDMGASTTTIYNMSAYDKVNDPDG

Radius of gyration: 34.06 Å; chains: 1; bounding box: 68×63×97 Å

pLDDT: mean 78.7, std 15.82, range [50.28, 96.44]

Secondary structure (DSSP, 8-state):
--HHHHHHHHHHHHHHHHH---------HHHHHT-SS---EEEEEEESSS-EEEEEEEEEESEEEEEEEEEEE-EEEEEEEEE-TTS-EEEEE--EEEEEEEESS-S-TT-TTTTT--SEEEE-SSSS--EEEEE-SEEEEEEEPPEEEEE--THHHHTTT-TT-